Protein AF-A0A936IL86-F1 (afdb_monomer_lite)

Foldseek 3Di:
DDDDDDDDDDDDDDDDDDDDDDDDDPDDDPDPPPDPPDPDDPDPPPPDQVVVLVLVVQLQVCLQVVVQVSNLVSDDPVVCVVAPSVNSNVVSVQKHWAPKDWDGFPDDDDPDTDTDIDTDIATRDPQSVVDPADRPDDRPDPPDD

Radius of gyration: 27.29 Å; chains: 1; bounding box: 52×73×52 Å

Structure (mmCIF, N/CA/C/O backbone):
data_AF-A0A936IL86-F1
#
_entry.id   AF-A0A936IL86-F1
#
loop_
_atom_site.group_PDB
_atom_site.id
_atom_site.type_symbol
_atom_site.label_atom_id
_atom_site.label_alt_id
_atom_site.label_comp_id
_atom_site.label_asym_id
_atom_site.label_entity_id
_atom_site.label_seq_id
_atom_site.pdbx_PDB_ins_code
_atom_site.Cartn_x
_atom_site.Cartn_y
_atom_site.Cartn_z
_atom_site.occupancy
_atom_site.B_iso_or_equiv
_atom_site.auth_seq_id
_atom_site.auth_comp_id
_atom_site.auth_asym_id
_atom_site.auth_atom_id
_atom_site.pdbx_PDB_model_num
ATOM 1 N N . MET A 1 1 ? 31.297 -4.787 35.594 1.00 39.00 1 MET A N 1
ATOM 2 C CA . MET A 1 1 ? 31.788 -3.556 34.938 1.00 39.00 1 MET A CA 1
ATOM 3 C C . MET A 1 1 ? 30.572 -2.726 34.569 1.00 39.00 1 MET A C 1
ATOM 5 O O . MET A 1 1 ? 29.868 -3.076 33.634 1.00 39.00 1 MET A O 1
ATOM 9 N N . SER A 1 2 ? 30.278 -1.711 35.379 1.00 38.78 2 SER A N 1
ATOM 10 C CA . SER A 1 2 ? 29.050 -0.908 35.329 1.00 38.78 2 SER A CA 1
ATOM 11 C C . SER A 1 2 ? 29.398 0.511 34.884 1.00 38.78 2 SER A C 1
ATOM 13 O O . SER A 1 2 ? 30.369 1.076 35.385 1.00 38.78 2 SER A O 1
ATOM 15 N N . ARG A 1 3 ? 28.629 1.088 33.955 1.00 38.34 3 ARG A N 1
ATOM 16 C CA . ARG A 1 3 ? 2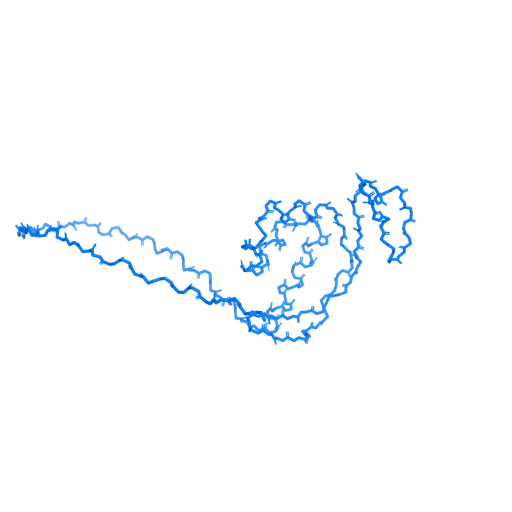8.738 2.503 33.562 1.00 38.34 3 ARG A CA 1
ATOM 17 C C . ARG A 1 3 ? 27.451 3.257 33.939 1.00 38.34 3 ARG A C 1
ATOM 19 O O . ARG A 1 3 ? 26.378 2.676 33.788 1.00 38.34 3 ARG A O 1
ATOM 26 N N . PRO A 1 4 ? 27.554 4.491 34.469 1.00 48.72 4 PRO A N 1
ATOM 27 C CA . PRO A 1 4 ? 26.467 5.173 35.174 1.00 48.72 4 PRO A CA 1
ATOM 28 C C . PRO A 1 4 ? 25.548 6.014 34.271 1.00 48.72 4 PRO A C 1
ATOM 30 O O . PRO A 1 4 ? 25.933 6.439 33.183 1.00 48.72 4 PRO A O 1
ATOM 33 N N . LEU A 1 5 ? 24.347 6.289 34.797 1.00 44.78 5 LEU A N 1
ATOM 34 C CA . LEU A 1 5 ? 23.416 7.332 34.358 1.00 44.78 5 LEU A CA 1
ATOM 35 C C . LEU A 1 5 ? 24.046 8.728 34.473 1.00 44.78 5 LEU A C 1
ATOM 37 O O . LEU A 1 5 ? 24.662 9.041 35.490 1.00 44.78 5 LEU A O 1
ATOM 41 N N . VAL A 1 6 ? 23.773 9.602 33.502 1.00 47.47 6 VAL A N 1
ATOM 42 C CA . VAL A 1 6 ? 23.923 11.054 33.667 1.00 47.47 6 VAL A CA 1
ATOM 43 C C . VAL A 1 6 ? 22.595 11.716 33.321 1.00 47.47 6 VAL A C 1
ATOM 45 O O . VAL A 1 6 ? 22.214 11.835 32.160 1.00 47.47 6 VAL A O 1
ATOM 48 N N . ALA A 1 7 ? 21.882 12.120 34.368 1.00 43.28 7 ALA A N 1
ATOM 49 C CA . ALA A 1 7 ? 20.842 13.132 34.305 1.00 43.28 7 ALA A CA 1
ATOM 50 C C . ALA A 1 7 ? 21.518 14.509 34.275 1.00 43.28 7 ALA A C 1
ATOM 52 O O . ALA A 1 7 ? 22.468 14.730 35.025 1.00 43.28 7 ALA A O 1
ATOM 53 N N . SER A 1 8 ? 21.016 15.448 33.475 1.00 39.88 8 SER A N 1
ATOM 54 C CA . SER A 1 8 ? 21.368 16.858 33.643 1.00 39.88 8 SER A CA 1
ATOM 55 C C . SER A 1 8 ? 20.115 17.721 33.591 1.00 39.88 8 SER A C 1
ATOM 57 O O . SER A 1 8 ? 19.278 17.602 32.697 1.00 39.88 8 SER A O 1
ATOM 59 N N . ARG A 1 9 ? 19.969 18.513 34.648 1.00 51.47 9 ARG A N 1
ATOM 60 C CA . ARG A 1 9 ? 18.824 19.334 35.028 1.00 51.47 9 ARG A CA 1
ATOM 61 C C . ARG A 1 9 ? 19.078 20.789 34.619 1.00 51.47 9 ARG A C 1
ATOM 63 O O . ARG A 1 9 ? 20.164 21.289 34.861 1.00 51.47 9 ARG A O 1
ATOM 70 N N . PHE A 1 10 ? 18.016 21.423 34.117 1.00 45.19 10 PHE A N 1
ATOM 71 C CA . PHE A 1 10 ? 17.615 22.832 34.268 1.00 45.19 10 PHE A CA 1
ATOM 72 C C . PHE A 1 10 ? 18.628 23.965 34.029 1.00 45.19 10 PHE A C 1
ATOM 74 O O . PHE A 1 10 ? 19.574 24.138 34.786 1.00 45.19 10 PHE A O 1
ATOM 81 N N . VAL A 1 11 ? 18.237 24.899 33.152 1.00 46.09 11 VAL A N 1
ATOM 82 C CA . VAL A 1 11 ? 18.365 26.338 33.434 1.00 46.09 11 VAL A CA 1
ATOM 83 C C . VAL A 1 11 ? 17.041 27.023 33.079 1.00 46.09 11 VAL A C 1
ATOM 85 O O . VAL A 1 11 ? 16.579 26.976 31.944 1.00 46.09 11 VAL A O 1
ATOM 88 N N . LEU A 1 12 ? 16.427 27.618 34.097 1.00 46.34 12 LEU A N 1
ATOM 89 C CA . LEU A 1 12 ? 15.251 28.488 34.085 1.00 46.34 12 LEU A CA 1
ATOM 90 C C . LEU A 1 12 ? 15.742 29.834 34.629 1.00 46.34 12 LEU A C 1
ATOM 92 O O . LEU A 1 12 ? 16.368 29.800 35.677 1.00 46.34 12 LEU A O 1
ATOM 96 N N . PHE A 1 13 ? 15.474 30.956 33.957 1.00 36.44 13 PHE A N 1
ATOM 97 C CA . PHE A 1 13 ? 15.412 32.348 34.469 1.00 36.44 13 PHE A CA 1
ATOM 98 C C . PHE A 1 13 ? 15.033 33.214 33.240 1.00 36.44 13 PHE A C 1
ATOM 100 O O . PHE A 1 13 ? 15.762 33.194 32.256 1.00 36.44 13 PHE A O 1
ATOM 107 N N . ALA A 1 14 ? 13.808 33.742 33.075 1.00 40.34 14 ALA A N 1
ATOM 108 C CA . ALA A 1 14 ? 13.185 34.905 33.743 1.00 40.34 14 ALA A CA 1
ATOM 109 C C . ALA A 1 14 ? 14.081 36.169 33.631 1.00 40.34 14 ALA A C 1
ATOM 111 O O . ALA A 1 14 ? 15.266 36.069 33.908 1.00 40.34 14 ALA A O 1
ATOM 112 N N . LEU A 1 15 ? 13.649 37.382 33.249 1.00 43.16 15 LEU A N 1
ATOM 113 C CA . LEU A 1 15 ? 12.421 38.121 33.576 1.00 43.16 15 LEU A CA 1
ATOM 114 C C . LEU A 1 15 ? 12.396 39.486 32.822 1.00 43.16 15 LEU A C 1
ATOM 116 O O . LEU A 1 15 ? 13.456 40.000 32.478 1.00 43.16 15 LEU A O 1
ATOM 120 N N . ALA A 1 16 ? 11.198 40.092 32.764 1.00 46.53 16 ALA A N 1
ATOM 121 C CA . ALA A 1 16 ? 10.884 41.542 32.787 1.00 46.53 16 ALA A CA 1
ATOM 122 C C . ALA A 1 16 ? 11.068 42.370 31.486 1.00 46.53 16 ALA A C 1
ATOM 124 O O . ALA A 1 16 ? 11.961 42.108 30.696 1.00 46.53 16 ALA A O 1
ATOM 125 N N . SER A 1 17 ? 10.238 43.368 31.145 1.00 50.59 17 SER A N 1
ATOM 126 C CA . SER A 1 17 ? 9.405 44.297 31.944 1.00 50.59 17 SER A CA 1
ATOM 127 C C . SER A 1 17 ? 8.157 44.752 31.146 1.00 50.59 17 SER A C 1
ATOM 129 O O . SER A 1 17 ? 8.225 44.850 29.926 1.00 50.59 17 SER A O 1
ATOM 131 N N . ALA A 1 18 ? 6.970 44.819 31.772 1.00 48.88 18 ALA A N 1
ATOM 132 C CA . ALA A 1 18 ? 6.247 46.015 32.279 1.00 48.88 18 ALA A CA 1
ATOM 133 C C . ALA A 1 18 ? 5.725 46.975 31.175 1.00 48.88 18 ALA A C 1
ATOM 135 O O . ALA A 1 18 ? 6.516 47.548 30.441 1.00 48.88 18 ALA A O 1
ATOM 136 N N . ALA A 1 19 ? 4.401 47.018 30.937 1.00 44.38 19 ALA A N 1
ATOM 137 C CA . ALA A 1 19 ? 3.421 47.985 31.497 1.00 44.38 19 ALA A CA 1
ATOM 138 C C . ALA A 1 19 ? 3.502 49.361 30.804 1.00 44.38 19 ALA A C 1
ATOM 140 O O . ALA A 1 19 ? 4.593 49.873 30.616 1.00 44.38 19 ALA A O 1
ATOM 141 N N . SER A 1 20 ? 2.466 50.099 30.414 1.00 47.44 20 SER A N 1
ATOM 142 C CA . SER A 1 20 ? 0.995 50.049 30.337 1.00 47.44 20 SER A CA 1
ATOM 143 C C . SER A 1 20 ? 0.630 51.244 29.428 1.00 47.44 20 SER A C 1
ATOM 145 O O . SER A 1 20 ? 1.453 52.137 29.328 1.00 47.44 20 SER A O 1
ATOM 147 N N . PHE A 1 21 ? -0.558 51.339 28.824 1.00 50.50 21 PHE A N 1
ATOM 148 C CA . PHE A 1 21 ? -1.379 52.570 28.821 1.00 50.50 21 PHE A CA 1
ATOM 149 C C . PHE A 1 21 ? -2.741 52.274 28.191 1.00 50.50 21 PHE A C 1
ATOM 151 O O . PHE A 1 21 ? -2.858 51.593 27.174 1.00 50.50 21 PHE A O 1
ATOM 158 N N . ALA A 1 22 ? -3.768 52.774 28.867 1.00 51.91 22 ALA A N 1
ATOM 159 C CA . ALA A 1 22 ? -5.154 52.735 28.463 1.00 51.91 22 ALA A CA 1
ATOM 160 C C . ALA A 1 22 ? -5.391 53.535 27.176 1.00 51.91 22 ALA A C 1
ATOM 162 O O . ALA A 1 22 ? -4.884 54.642 27.014 1.00 51.91 22 ALA A O 1
ATOM 163 N N . GLY A 1 23 ? -6.248 52.994 26.321 1.00 34.75 23 GLY A N 1
ATOM 164 C CA . GLY A 1 23 ? -6.894 53.711 25.234 1.00 34.75 23 GLY A CA 1
ATOM 165 C C . GLY A 1 23 ? -8.248 53.070 24.987 1.00 34.75 23 GLY A C 1
ATOM 166 O O . GLY A 1 23 ? -8.365 52.172 24.162 1.00 34.75 23 GLY A O 1
ATOM 167 N N . CYS A 1 24 ? -9.265 53.492 25.743 1.00 53.19 24 CYS A N 1
ATOM 168 C CA . CYS A 1 24 ? -10.648 53.280 25.337 1.00 53.19 24 CYS A CA 1
ATOM 169 C C . CYS A 1 24 ? -10.869 54.146 24.100 1.00 53.19 24 CYS A C 1
ATOM 171 O O . CYS A 1 24 ? -10.985 55.363 24.220 1.00 53.19 24 CYS A O 1
ATOM 173 N N . HIS A 1 25 ? -10.914 53.533 22.924 1.00 42.06 25 HIS A N 1
ATOM 174 C CA . HIS A 1 25 ? -11.643 54.124 21.819 1.00 42.06 25 HIS A CA 1
ATOM 175 C C . HIS A 1 25 ? -12.628 53.086 21.310 1.00 42.06 25 HIS A C 1
ATOM 177 O O . HIS A 1 25 ? -12.280 52.145 20.602 1.00 42.06 25 HIS A O 1
ATOM 183 N N . GLU A 1 26 ? -13.871 53.259 21.745 1.00 52.38 26 GLU A N 1
ATOM 184 C CA . GLU A 1 26 ? -15.025 52.700 21.070 1.00 52.38 26 GLU A CA 1
ATOM 185 C C . GLU A 1 26 ? -15.080 53.361 19.691 1.00 52.38 26 GLU A C 1
ATOM 187 O O . GLU A 1 26 ? -15.456 54.523 19.547 1.00 52.38 26 GLU A O 1
ATOM 192 N N . ALA A 1 27 ? -14.582 52.643 18.692 1.00 43.22 27 ALA A N 1
ATOM 193 C CA . ALA A 1 27 ? -14.865 52.903 17.297 1.00 43.22 27 ALA A CA 1
ATOM 194 C C . ALA A 1 27 ? -15.706 51.721 16.823 1.00 43.22 27 ALA A C 1
ATOM 196 O O . ALA A 1 27 ? -15.226 50.591 16.732 1.00 43.22 27 ALA A O 1
ATOM 197 N N . ALA A 1 28 ? -16.990 51.986 16.603 1.00 49.81 28 ALA A N 1
ATOM 198 C CA . ALA A 1 28 ? -17.876 51.080 15.901 1.00 49.81 28 ALA A CA 1
ATOM 199 C C . ALA A 1 28 ? -17.289 50.822 14.505 1.00 49.81 28 ALA A C 1
ATOM 201 O O . ALA A 1 28 ? -17.257 51.732 13.677 1.00 49.81 28 ALA A O 1
ATOM 202 N N . ASP A 1 29 ? -16.808 49.603 14.265 1.00 47.22 29 ASP A N 1
ATOM 203 C CA . ASP A 1 29 ? -16.348 49.168 12.948 1.00 47.22 29 ASP A CA 1
ATOM 204 C C . ASP A 1 29 ? -17.509 48.468 12.213 1.00 47.22 29 ASP A C 1
ATOM 206 O O . ASP A 1 29 ? -18.019 47.444 12.692 1.00 47.22 29 ASP A O 1
ATOM 210 N N . PRO A 1 30 ? -18.009 49.031 11.099 1.00 54.03 30 PRO A N 1
ATOM 211 C CA . PRO A 1 30 ? -19.032 48.403 10.283 1.00 54.03 30 PRO A CA 1
ATOM 212 C C . PRO A 1 30 ? -18.435 47.266 9.440 1.00 54.03 30 PRO A C 1
ATOM 214 O O . PRO A 1 30 ? -17.328 47.350 8.929 1.00 54.03 30 PRO A O 1
ATOM 217 N N . ALA A 1 31 ? -19.245 46.231 9.212 1.00 50.50 31 ALA A N 1
ATOM 218 C CA . ALA A 1 31 ? -18.979 45.100 8.317 1.00 50.50 31 ALA A CA 1
ATOM 219 C C . ALA A 1 31 ? -17.979 44.046 8.832 1.00 50.50 31 ALA A C 1
ATOM 221 O O . ALA A 1 31 ? -16.876 43.855 8.322 1.00 50.50 31 ALA A O 1
ATOM 222 N N . ARG A 1 32 ? -18.471 43.212 9.756 1.00 52.19 32 ARG A N 1
ATOM 223 C CA . ARG A 1 32 ? -17.958 41.854 9.977 1.00 52.19 32 ARG A CA 1
ATOM 224 C C . ARG A 1 32 ? -18.140 41.034 8.694 1.00 52.19 32 ARG A C 1
ATOM 226 O O . ARG A 1 32 ? -19.179 40.411 8.490 1.00 52.19 32 ARG A O 1
ATOM 233 N N . VAL A 1 33 ? -17.132 41.042 7.828 1.00 56.69 33 VAL A N 1
ATOM 234 C CA . VAL A 1 33 ? -16.996 40.059 6.749 1.00 56.69 33 VAL A CA 1
ATOM 235 C C . VAL A 1 33 ? -16.947 38.677 7.413 1.00 56.69 33 VAL A C 1
ATOM 237 O O . VAL A 1 33 ? -16.121 38.477 8.308 1.00 56.69 33 VAL A O 1
ATOM 240 N N . PRO A 1 34 ? -17.832 37.727 7.063 1.00 57.91 34 PRO A N 1
ATOM 241 C CA . PRO A 1 34 ? -17.766 36.390 7.626 1.00 57.91 34 PRO A CA 1
ATOM 242 C C . PRO A 1 34 ? -16.464 35.739 7.160 1.00 57.91 34 PRO A C 1
ATOM 244 O O . PRO A 1 34 ? -16.297 35.417 5.986 1.00 57.91 34 PRO A O 1
ATOM 247 N N . THR A 1 35 ? -15.523 35.565 8.086 1.00 59.09 35 THR A N 1
ATOM 248 C CA . THR A 1 35 ? -14.345 34.728 7.877 1.00 59.09 35 THR A CA 1
ATOM 249 C C . THR A 1 35 ? -14.838 33.339 7.461 1.00 59.09 35 THR A C 1
ATOM 251 O O . THR A 1 35 ? -15.620 32.746 8.212 1.00 59.09 35 THR A O 1
ATOM 254 N N . PRO A 1 36 ? -14.446 32.801 6.291 1.00 55.09 36 PRO A N 1
ATOM 255 C CA . PRO A 1 36 ? -14.800 31.436 5.945 1.00 55.09 36 PRO A CA 1
ATOM 256 C C . PRO A 1 36 ? -14.199 30.521 7.010 1.00 55.09 36 PRO A C 1
ATOM 258 O O . PRO A 1 36 ? -12.998 30.571 7.286 1.00 55.09 36 PRO A O 1
ATOM 261 N N . ALA A 1 37 ? -15.063 29.737 7.652 1.00 56.44 37 ALA A N 1
ATOM 262 C CA . ALA A 1 37 ? -14.654 28.722 8.602 1.00 56.44 37 ALA A CA 1
ATOM 263 C C . ALA A 1 37 ? -13.622 27.823 7.914 1.00 56.44 37 ALA A C 1
ATOM 265 O O . ALA A 1 37 ? -13.916 27.195 6.896 1.00 56.44 37 ALA A O 1
ATOM 266 N N . VAL A 1 38 ? -12.402 27.814 8.453 1.00 58.22 38 VAL A N 1
ATOM 267 C CA . VAL A 1 38 ? -11.350 26.881 8.057 1.00 58.22 38 VAL A CA 1
ATOM 268 C C . VAL A 1 38 ? -11.958 25.486 8.115 1.00 58.22 38 VAL A C 1
ATOM 270 O O . VAL A 1 38 ? -12.451 25.068 9.165 1.00 58.22 38 VAL A O 1
ATOM 273 N N . ALA A 1 39 ? -11.993 24.825 6.956 1.00 52.44 39 ALA A N 1
ATOM 274 C CA . ALA A 1 39 ? -12.516 23.481 6.794 1.00 52.44 39 ALA A CA 1
ATOM 275 C C . ALA A 1 39 ? -11.954 22.593 7.908 1.00 52.44 39 ALA A C 1
ATOM 277 O O . ALA A 1 39 ? -10.741 22.556 8.129 1.00 52.44 39 ALA A O 1
ATOM 278 N N . GLY A 1 40 ? -12.864 21.952 8.645 1.00 42.91 40 GLY A N 1
ATOM 279 C CA . GLY A 1 40 ? -12.527 21.107 9.779 1.00 42.91 40 GLY A CA 1
ATOM 280 C C . GLY A 1 40 ? -11.428 20.119 9.411 1.00 42.91 40 GLY A C 1
ATOM 281 O O . GLY A 1 40 ? -11.425 19.561 8.311 1.00 42.91 40 GLY A O 1
ATOM 282 N N . ALA A 1 41 ? -10.493 19.926 10.343 1.00 50.12 41 ALA A N 1
ATOM 283 C CA . ALA A 1 41 ? -9.504 18.863 10.266 1.00 50.12 41 ALA A CA 1
ATOM 284 C C . ALA A 1 41 ? -10.196 17.561 9.818 1.00 50.12 41 ALA A C 1
ATOM 286 O O . ALA A 1 41 ? -11.300 17.282 10.303 1.00 50.12 41 ALA A O 1
ATOM 287 N N . PRO A 1 42 ? -9.604 16.797 8.880 1.00 51.41 42 PRO A N 1
ATOM 288 C CA . PRO A 1 42 ? -10.247 15.616 8.323 1.00 51.41 42 PRO A CA 1
ATOM 289 C C . PRO A 1 42 ? -10.697 14.718 9.470 1.00 51.41 42 PRO A C 1
ATOM 291 O O . PRO A 1 42 ? -9.889 14.352 10.326 1.00 51.41 42 PRO A O 1
ATOM 294 N N . ALA A 1 43 ? -12.002 14.433 9.515 1.00 53.31 43 ALA A N 1
ATOM 295 C CA . ALA A 1 43 ? -12.596 13.588 10.536 1.00 53.31 43 ALA A CA 1
ATOM 296 C C . ALA A 1 43 ? -11.770 12.305 10.625 1.00 53.31 43 ALA A C 1
ATOM 298 O O . ALA A 1 43 ? -11.608 11.596 9.628 1.00 53.31 43 ALA A O 1
ATOM 299 N N . GLN A 1 44 ? -11.190 12.051 11.796 1.00 54.84 44 GLN A N 1
ATOM 300 C CA . GLN A 1 44 ? -10.351 10.886 12.008 1.00 54.84 44 GLN A CA 1
ATOM 301 C C . GLN A 1 44 ? -11.217 9.653 11.760 1.00 54.84 44 GLN A C 1
ATOM 303 O O . GLN A 1 44 ? -12.128 9.357 12.533 1.00 54.84 44 GLN A O 1
ATOM 308 N N . ALA A 1 45 ? -11.001 9.007 10.611 1.00 60.72 45 ALA A N 1
ATOM 309 C CA . ALA A 1 45 ? -11.820 7.890 10.171 1.00 60.72 45 ALA A CA 1
ATOM 310 C C . ALA A 1 45 ? -11.886 6.846 11.290 1.00 60.72 45 ALA A C 1
ATOM 312 O O . ALA A 1 45 ? -10.851 6.487 11.857 1.00 60.72 45 ALA A O 1
ATOM 313 N N . ALA A 1 46 ? -13.099 6.388 11.611 1.00 61.12 46 ALA A N 1
ATOM 314 C CA . ALA A 1 46 ? -13.325 5.442 12.692 1.00 61.12 46 ALA A CA 1
ATOM 315 C C . ALA A 1 46 ? -12.393 4.234 12.536 1.00 61.12 46 ALA A C 1
ATOM 317 O O . ALA A 1 46 ? -12.408 3.540 11.513 1.00 61.12 46 ALA A O 1
ATOM 318 N N . ARG A 1 47 ? -11.564 4.002 13.555 1.00 74.50 47 ARG A N 1
ATOM 319 C CA . ARG A 1 47 ? -10.575 2.928 13.578 1.00 74.50 47 ARG A CA 1
ATOM 320 C C . ARG A 1 47 ? -11.276 1.599 13.829 1.00 74.50 47 ARG A C 1
ATOM 322 O O . ARG A 1 47 ? -11.375 1.122 14.949 1.00 74.50 47 ARG A O 1
ATOM 329 N N . THR A 1 48 ? -11.829 1.048 12.760 1.00 89.88 48 THR A N 1
ATOM 330 C CA . THR A 1 48 ? -12.519 -0.239 12.763 1.00 89.88 48 THR A CA 1
ATOM 331 C C . THR A 1 48 ? -11.779 -1.214 11.859 1.00 89.88 48 THR A C 1
ATOM 333 O O . THR A 1 48 ? -11.180 -0.813 10.858 1.00 89.88 48 THR A O 1
ATOM 336 N N . HIS A 1 49 ? -11.870 -2.509 12.168 1.00 92.12 49 HIS A N 1
ATOM 337 C CA . HIS A 1 49 ? -11.370 -3.573 11.293 1.00 92.12 49 HIS A CA 1
ATOM 338 C C . HIS A 1 49 ? -11.908 -3.438 9.861 1.00 92.12 49 HIS A C 1
ATOM 340 O O . HIS A 1 49 ? -11.156 -3.569 8.900 1.00 92.12 49 HIS A O 1
ATOM 346 N N . ALA A 1 50 ? -13.201 -3.129 9.716 1.00 92.88 50 ALA A N 1
ATOM 347 C CA . ALA A 1 50 ? -13.835 -2.939 8.416 1.00 92.88 50 ALA A CA 1
ATOM 348 C C . ALA A 1 50 ? -13.202 -1.773 7.641 1.00 92.88 50 ALA A C 1
ATOM 350 O O . ALA A 1 50 ? -12.803 -1.947 6.493 1.00 92.88 50 ALA A O 1
ATOM 351 N N . ALA A 1 51 ? -13.020 -0.613 8.281 1.00 91.19 51 ALA A N 1
ATOM 352 C CA . ALA A 1 51 ? -12.368 0.533 7.651 1.00 91.19 51 ALA A CA 1
ATOM 353 C C . ALA A 1 51 ? -10.906 0.242 7.270 1.00 91.19 51 ALA A C 1
ATOM 355 O O . ALA A 1 51 ? -10.449 0.685 6.216 1.00 91.19 51 ALA A O 1
ATOM 356 N N . ALA A 1 52 ? -10.178 -0.523 8.090 1.00 91.56 52 ALA A N 1
ATOM 357 C CA . ALA A 1 52 ? -8.812 -0.942 7.781 1.00 91.56 52 ALA A CA 1
ATOM 358 C C . ALA A 1 52 ? -8.758 -1.877 6.564 1.00 91.56 52 ALA A C 1
ATOM 360 O O . ALA A 1 52 ? -7.926 -1.682 5.676 1.00 91.56 52 ALA A O 1
ATOM 361 N N . LEU A 1 53 ? -9.673 -2.850 6.488 1.00 94.38 53 LEU A N 1
ATOM 362 C CA . LEU A 1 53 ? -9.797 -3.746 5.340 1.00 94.38 53 LEU A CA 1
ATOM 363 C C . LEU A 1 53 ? -10.123 -2.971 4.060 1.00 94.38 53 LEU A C 1
ATOM 365 O O . LEU A 1 53 ? -9.456 -3.183 3.049 1.00 94.38 53 LEU A O 1
ATOM 369 N N . GLU A 1 54 ? -11.087 -2.047 4.096 1.00 95.06 54 GLU A N 1
ATOM 370 C CA . GLU A 1 54 ? -11.425 -1.238 2.918 1.00 95.06 54 GLU A CA 1
ATOM 371 C C . GLU A 1 54 ? -10.264 -0.348 2.475 1.00 95.06 54 GLU A C 1
ATOM 373 O O . GLU A 1 54 ? -9.916 -0.331 1.293 1.00 95.06 54 GLU A O 1
ATOM 378 N N . ARG A 1 55 ? -9.601 0.336 3.415 1.00 94.44 55 ARG A N 1
ATOM 379 C CA . ARG A 1 55 ? -8.427 1.161 3.102 1.00 94.44 55 ARG A CA 1
ATOM 380 C C . ARG A 1 55 ? -7.319 0.329 2.462 1.00 94.44 55 ARG A C 1
ATOM 382 O O . ARG A 1 55 ? -6.713 0.762 1.488 1.00 94.44 55 ARG A O 1
ATOM 389 N N . ALA A 1 56 ? -7.070 -0.878 2.966 1.00 95.12 56 ALA A N 1
ATOM 390 C CA . ALA A 1 56 ? -6.073 -1.768 2.384 1.00 95.12 56 ALA A CA 1
ATOM 391 C C . ALA A 1 56 ? -6.471 -2.271 0.990 1.00 95.12 56 ALA A C 1
ATOM 393 O O . ALA A 1 56 ? -5.607 -2.410 0.127 1.00 95.12 56 ALA A O 1
ATOM 394 N N . ARG A 1 57 ? -7.761 -2.520 0.733 1.00 96.81 57 ARG A N 1
ATOM 395 C CA . ARG A 1 57 ? -8.231 -2.882 -0.615 1.00 96.81 57 ARG A CA 1
ATOM 396 C C . ARG A 1 57 ? -8.014 -1.737 -1.594 1.00 96.81 57 ARG A C 1
ATOM 398 O O . ARG A 1 57 ? -7.508 -1.971 -2.685 1.00 96.81 57 ARG A O 1
ATOM 405 N N . GLN A 1 58 ? -8.327 -0.509 -1.185 1.00 97.00 58 GLN A N 1
ATOM 406 C CA . GLN A 1 58 ? -8.058 0.691 -1.981 1.00 97.00 58 GLN A CA 1
ATOM 407 C C . GLN A 1 58 ? -6.558 0.861 -2.239 1.00 97.00 58 GLN A C 1
ATOM 409 O O . GLN A 1 58 ? -6.156 1.084 -3.378 1.00 97.00 58 GLN A O 1
ATOM 414 N N . TYR A 1 59 ? -5.734 0.672 -1.204 1.00 96.19 59 TYR A N 1
ATOM 415 C CA . TYR A 1 59 ? -4.278 0.749 -1.304 1.00 96.19 59 TYR A CA 1
ATOM 416 C C . TYR A 1 59 ? -3.755 -0.197 -2.383 1.00 96.19 59 TYR A C 1
ATOM 418 O O . TYR A 1 59 ? -3.034 0.220 -3.287 1.00 96.19 59 TYR A O 1
ATOM 426 N N . TRP A 1 60 ? -4.147 -1.471 -2.320 1.00 96.38 60 TRP A N 1
ATOM 427 C CA . TRP A 1 60 ? -3.647 -2.470 -3.256 1.00 96.38 60 TRP A CA 1
ATOM 428 C C . TRP A 1 60 ? -4.238 -2.332 -4.660 1.00 96.38 60 TRP A C 1
ATOM 430 O O . TRP A 1 60 ? -3.506 -2.524 -5.625 1.00 96.38 60 TRP A O 1
ATOM 440 N N . ALA A 1 61 ? -5.494 -1.898 -4.796 1.00 96.31 61 ALA A N 1
ATOM 441 C CA . ALA A 1 61 ? -6.088 -1.598 -6.099 1.00 96.31 61 ALA A CA 1
ATOM 442 C C . ALA A 1 61 ? -5.376 -0.439 -6.826 1.00 96.31 61 ALA A C 1
ATOM 444 O O . ALA A 1 61 ? -5.286 -0.444 -8.055 1.00 96.31 61 ALA A O 1
ATOM 445 N N . SER A 1 62 ? -4.868 0.554 -6.088 1.00 95.94 62 SER A N 1
ATOM 446 C CA . SER A 1 62 ? -4.044 1.638 -6.643 1.00 95.94 62 SER A CA 1
ATOM 447 C C . SER A 1 62 ? -2.614 1.177 -6.936 1.00 95.94 62 SER A C 1
ATOM 449 O O . SER A 1 62 ? -2.065 1.498 -7.991 1.00 95.94 62 SER A O 1
ATOM 451 N N . ALA A 1 63 ? -2.035 0.361 -6.051 1.00 94.88 63 ALA A N 1
ATOM 452 C CA . ALA A 1 63 ? -0.691 -0.187 -6.214 1.00 94.88 63 ALA A CA 1
ATOM 453 C C . ALA A 1 63 ? -0.554 -1.063 -7.473 1.00 94.88 63 ALA A C 1
ATOM 455 O O . ALA A 1 63 ? 0.434 -0.943 -8.194 1.00 94.88 63 ALA A O 1
ATOM 456 N N . GLU A 1 64 ? -1.549 -1.901 -7.782 1.00 94.94 64 GLU A N 1
ATOM 457 C CA . GLU A 1 64 ? -1.566 -2.724 -9.005 1.00 94.94 64 GLU A CA 1
ATOM 458 C C . GLU A 1 64 ? -1.609 -1.891 -10.291 1.00 94.94 64 GLU A C 1
ATOM 460 O O . GLU A 1 64 ? -1.084 -2.303 -11.324 1.00 94.94 64 GLU A O 1
ATOM 465 N N . LYS A 1 65 ? -2.193 -0.689 -10.230 1.00 94.88 65 LYS A N 1
ATOM 466 C CA . LYS A 1 65 ? -2.212 0.272 -11.345 1.00 94.88 65 LYS A CA 1
ATOM 467 C C . LYS A 1 65 ? -0.926 1.097 -11.432 1.00 94.88 65 LYS A C 1
ATOM 469 O O . LYS A 1 65 ? -0.766 1.877 -12.367 1.00 94.88 65 LYS A O 1
ATOM 474 N N . GLY A 1 66 ? -0.027 0.961 -10.457 1.00 92.31 66 GLY A N 1
ATOM 475 C CA . GLY A 1 66 ? 1.171 1.785 -10.334 1.00 92.31 66 GLY A CA 1
ATOM 476 C C . GLY A 1 66 ? 0.894 3.231 -9.909 1.00 92.31 66 GLY A C 1
ATOM 477 O O . GLY A 1 66 ? 1.779 4.076 -10.057 1.00 92.31 66 GLY A O 1
ATOM 478 N N .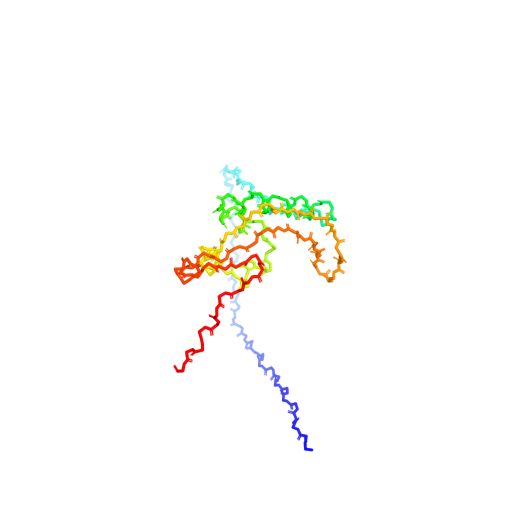 ASP A 1 67 ? -0.296 3.534 -9.377 1.00 95.00 67 ASP A N 1
ATOM 479 C CA . ASP A 1 67 ? -0.625 4.862 -8.851 1.00 95.00 67 ASP A CA 1
ATOM 480 C C . ASP A 1 67 ? -0.062 5.024 -7.433 1.00 95.00 67 ASP A C 1
ATOM 482 O O . ASP A 1 67 ? -0.743 4.888 -6.410 1.00 95.00 67 ASP A O 1
ATOM 486 N N . TRP A 1 68 ? 1.246 5.262 -7.374 1.00 93.94 68 TRP A N 1
ATOM 487 C CA . TRP A 1 68 ? 1.985 5.327 -6.117 1.00 93.94 68 TRP A CA 1
ATOM 488 C C . TRP A 1 68 ? 1.700 6.585 -5.296 1.00 93.94 68 TRP A C 1
ATOM 490 O O . TRP A 1 68 ? 1.978 6.577 -4.101 1.00 93.94 68 TRP A O 1
ATOM 500 N N . ILE A 1 69 ? 1.138 7.635 -5.901 1.00 94.62 69 ILE A N 1
ATOM 501 C CA . ILE A 1 69 ? 0.712 8.831 -5.166 1.00 94.62 69 ILE A CA 1
ATOM 502 C C . ILE A 1 69 ? -0.587 8.527 -4.423 1.00 94.62 69 ILE A C 1
ATOM 504 O O . ILE A 1 69 ? -0.609 8.638 -3.201 1.00 94.62 69 ILE A O 1
ATOM 508 N N . ALA A 1 70 ? -1.609 8.002 -5.112 1.00 94.38 70 ALA A N 1
ATOM 509 C CA . ALA A 1 70 ? -2.849 7.587 -4.452 1.00 94.38 70 ALA A CA 1
ATOM 510 C C . ALA A 1 70 ? -2.600 6.512 -3.381 1.00 94.38 70 ALA A C 1
ATOM 512 O O . ALA A 1 70 ? -3.248 6.478 -2.337 1.00 94.38 70 ALA A O 1
ATOM 513 N N . THR A 1 71 ? -1.624 5.635 -3.619 1.00 95.88 71 THR A N 1
ATOM 514 C CA . THR A 1 71 ? -1.203 4.624 -2.643 1.00 95.88 71 THR A CA 1
ATOM 515 C C . THR A 1 71 ? -0.541 5.255 -1.407 1.00 95.88 71 THR A C 1
ATOM 517 O O . THR A 1 71 ? -0.758 4.789 -0.288 1.00 95.88 71 THR A O 1
ATOM 520 N N . TYR A 1 72 ? 0.252 6.316 -1.586 1.00 95.38 72 TYR A N 1
ATOM 521 C CA . TYR A 1 72 ? 0.903 7.037 -0.490 1.00 95.38 72 TYR A CA 1
ATOM 522 C C . TYR A 1 72 ? -0.109 7.742 0.417 1.00 95.38 72 TYR A C 1
ATOM 524 O O . TYR A 1 72 ? 0.008 7.656 1.640 1.00 95.38 72 TYR A O 1
ATOM 532 N N . ASP A 1 73 ? -1.138 8.358 -0.164 1.00 95.31 73 ASP A N 1
ATOM 533 C CA . ASP A 1 73 ? -2.194 9.067 0.575 1.00 95.31 73 ASP A CA 1
ATOM 534 C C . ASP A 1 73 ? -3.001 8.142 1.502 1.00 95.31 73 ASP A C 1
ATOM 536 O O . ASP A 1 73 ? -3.571 8.583 2.499 1.00 95.31 73 ASP A O 1
ATOM 540 N N . LEU A 1 74 ? -3.013 6.839 1.206 1.00 94.12 74 LEU A N 1
ATOM 541 C CA . LEU A 1 74 ? -3.688 5.810 2.000 1.00 94.12 74 LEU A CA 1
ATOM 542 C C . LEU A 1 74 ? -2.819 5.235 3.132 1.00 94.12 74 LEU A C 1
ATOM 544 O O . LEU A 1 74 ? -3.308 4.420 3.922 1.00 94.12 74 LEU A O 1
ATOM 548 N N . LEU A 1 75 ? -1.543 5.622 3.230 1.00 90.88 75 LEU A N 1
ATOM 549 C CA . LEU A 1 75 ? -0.676 5.204 4.331 1.00 90.88 75 LEU A CA 1
ATOM 550 C C . LEU A 1 75 ? -1.120 5.809 5.666 1.00 90.88 75 LEU A C 1
ATOM 552 O O . LEU A 1 75 ? -1.730 6.873 5.737 1.00 90.88 75 LEU A O 1
ATOM 556 N N . ALA A 1 76 ? -0.769 5.123 6.753 1.00 85.56 76 ALA A N 1
ATOM 557 C CA . ALA A 1 76 ? -0.886 5.702 8.082 1.00 85.56 76 ALA A CA 1
ATOM 558 C C . ALA A 1 76 ? 0.008 6.960 8.191 1.00 85.56 76 ALA A C 1
ATOM 560 O O . ALA A 1 76 ? 1.128 6.942 7.665 1.00 85.56 76 ALA A O 1
ATOM 561 N N . PRO A 1 77 ? -0.432 8.026 8.885 1.00 86.94 77 PRO A N 1
ATOM 562 C CA . PRO A 1 77 ? 0.360 9.247 9.062 1.00 86.94 77 PRO A CA 1
ATOM 563 C C . PRO A 1 77 ? 1.755 8.999 9.655 1.00 86.94 77 PRO A C 1
ATOM 565 O O . PRO A 1 77 ? 2.712 9.702 9.344 1.00 86.94 77 PRO A O 1
ATOM 568 N N . GLU A 1 78 ? 1.895 7.985 10.505 1.00 86.38 78 GLU A N 1
ATOM 569 C CA . GLU A 1 78 ? 3.165 7.534 11.082 1.00 86.38 78 GLU A CA 1
ATOM 570 C C . GLU A 1 78 ? 4.129 7.085 9.977 1.00 86.38 78 GLU A C 1
ATOM 572 O O . GLU A 1 78 ? 5.256 7.571 9.903 1.00 86.38 78 GLU A O 1
ATOM 577 N N . LEU A 1 79 ? 3.653 6.250 9.049 1.00 87.31 79 LEU A N 1
ATOM 578 C CA . LEU A 1 79 ? 4.450 5.768 7.920 1.00 87.31 79 LEU A CA 1
ATOM 579 C C . LEU A 1 79 ? 4.799 6.889 6.939 1.00 87.31 79 LEU A C 1
ATOM 581 O O . LEU A 1 79 ? 5.894 6.888 6.385 1.00 87.31 79 LEU A O 1
ATOM 585 N N . GLN A 1 80 ? 3.907 7.862 6.735 1.00 92.31 80 GLN A N 1
ATOM 586 C CA . GLN A 1 80 ? 4.206 9.032 5.901 1.00 92.31 80 GLN A CA 1
ATOM 587 C C . GLN A 1 80 ? 5.309 9.908 6.517 1.00 92.31 80 GLN A C 1
ATOM 589 O O . GLN A 1 80 ? 6.151 10.435 5.790 1.00 92.31 80 GLN A O 1
ATOM 594 N N . ARG A 1 81 ? 5.343 10.032 7.852 1.00 92.00 81 ARG A N 1
ATOM 595 C CA . ARG A 1 81 ? 6.409 10.744 8.578 1.00 92.00 81 ARG A CA 1
ATOM 596 C C . ARG A 1 81 ? 7.749 10.016 8.494 1.00 92.00 81 ARG A C 1
ATOM 598 O O . ARG A 1 81 ? 8.774 10.659 8.290 1.00 92.00 81 ARG A O 1
ATOM 605 N N . GLU A 1 82 ? 7.741 8.693 8.633 1.00 92.38 82 GLU A N 1
ATOM 606 C CA . GLU A 1 82 ? 8.947 7.861 8.533 1.00 92.38 82 GLU A CA 1
ATOM 607 C C . GLU A 1 82 ? 9.478 7.755 7.097 1.00 92.38 82 GLU A C 1
ATOM 609 O O . GLU A 1 82 ? 10.686 7.658 6.877 1.00 92.38 82 GLU A O 1
ATOM 614 N N . GLN A 1 83 ? 8.582 7.785 6.107 1.00 93.62 83 GLN A N 1
ATOM 615 C CA . GLN A 1 83 ? 8.906 7.680 4.689 1.00 93.62 83 GLN A CA 1
ATOM 616 C C . GLN A 1 83 ? 8.309 8.865 3.925 1.00 93.62 83 GLN A C 1
ATOM 618 O O . GLN A 1 83 ? 7.205 8.765 3.382 1.00 93.62 83 GLN A O 1
ATOM 623 N N . PRO A 1 84 ? 9.035 9.990 3.821 1.00 94.44 84 PRO A N 1
ATOM 624 C CA . PRO A 1 84 ? 8.608 11.106 2.989 1.00 94.44 84 PRO A CA 1
ATOM 625 C C . PRO A 1 84 ? 8.366 10.662 1.542 1.00 94.44 84 PRO A C 1
ATOM 627 O O . PRO A 1 84 ? 9.095 9.812 1.018 1.00 94.44 84 PRO A O 1
ATOM 630 N N . ALA A 1 85 ? 7.380 11.267 0.874 1.00 93.56 85 ALA A N 1
ATOM 631 C CA . ALA A 1 85 ? 6.935 10.861 -0.462 1.00 93.56 85 ALA A CA 1
ATOM 632 C C . ALA A 1 85 ? 8.074 10.607 -1.479 1.00 93.56 85 ALA A C 1
ATOM 634 O O . ALA A 1 85 ? 8.038 9.570 -2.143 1.00 93.56 85 ALA A O 1
ATOM 635 N N . PRO A 1 86 ? 9.134 11.440 -1.587 1.00 94.38 86 PRO A N 1
ATOM 636 C CA . PRO A 1 86 ? 10.234 11.162 -2.51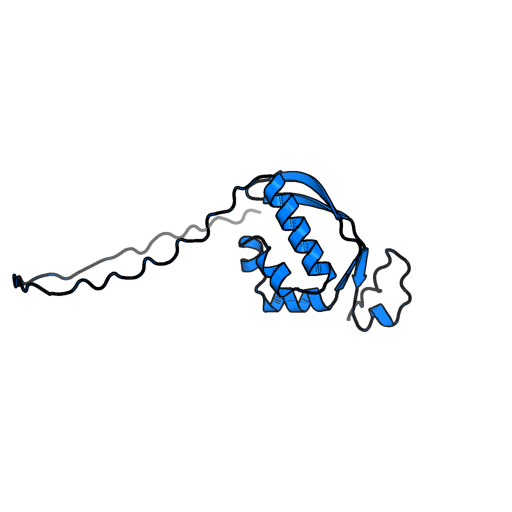5 1.00 94.38 86 PRO A CA 1
ATOM 637 C C . PRO A 1 86 ? 10.938 9.822 -2.249 1.00 94.38 86 PRO A C 1
ATOM 639 O O . PRO A 1 86 ? 11.250 9.089 -3.190 1.00 94.38 86 PRO A O 1
ATOM 642 N N . VAL A 1 87 ? 11.146 9.481 -0.974 1.00 93.81 87 VAL A N 1
ATOM 643 C CA . VAL A 1 87 ? 11.786 8.228 -0.545 1.00 93.81 87 VAL A CA 1
ATOM 644 C C . VAL A 1 87 ? 10.875 7.044 -0.850 1.00 93.81 87 VAL A C 1
ATOM 646 O O . VAL A 1 87 ? 11.317 6.061 -1.447 1.00 93.81 87 VAL A O 1
ATOM 649 N N . TYR A 1 88 ? 9.591 7.164 -0.509 1.00 93.94 88 TYR A N 1
ATOM 650 C CA . TYR A 1 88 ? 8.588 6.140 -0.791 1.00 93.94 88 TYR A CA 1
ATOM 651 C C . TYR A 1 88 ? 8.519 5.823 -2.296 1.00 93.94 88 TYR A C 1
ATOM 653 O O . TYR A 1 88 ? 8.674 4.671 -2.714 1.00 93.94 88 TYR A O 1
ATOM 661 N N . LEU A 1 89 ? 8.379 6.851 -3.137 1.00 92.94 89 LEU A N 1
ATOM 662 C CA . LEU A 1 89 ? 8.243 6.697 -4.587 1.00 92.94 89 LEU A CA 1
ATOM 663 C C . LEU A 1 89 ? 9.492 6.095 -5.240 1.00 92.94 89 LEU A C 1
ATOM 665 O O . LEU A 1 89 ? 9.376 5.279 -6.158 1.00 92.94 89 LEU A O 1
ATOM 669 N N . GLN A 1 90 ? 10.691 6.461 -4.776 1.00 90.94 90 GLN A N 1
ATOM 670 C CA . GLN A 1 90 ? 11.942 5.907 -5.300 1.00 90.94 90 GLN A CA 1
ATOM 671 C C . GLN A 1 90 ? 12.020 4.386 -5.104 1.00 90.94 90 GLN A C 1
ATOM 673 O O . GLN A 1 90 ? 12.522 3.671 -5.976 1.00 90.94 90 GLN A O 1
ATOM 678 N N . GLN A 1 91 ? 11.508 3.883 -3.979 1.00 88.19 91 GLN A N 1
ATOM 679 C CA . GLN A 1 91 ? 11.484 2.454 -3.684 1.00 88.19 91 GLN A CA 1
ATOM 680 C C . GLN A 1 91 ? 10.413 1.722 -4.498 1.00 88.19 91 GLN A C 1
ATOM 682 O O . GLN A 1 91 ? 10.675 0.638 -5.022 1.00 88.19 91 GLN A O 1
ATOM 687 N N . LYS A 1 92 ? 9.216 2.302 -4.654 1.00 90.19 92 LYS A N 1
ATOM 688 C CA . LYS A 1 92 ? 8.101 1.631 -5.344 1.00 90.19 92 LYS A CA 1
ATOM 689 C C . LYS A 1 92 ? 8.319 1.437 -6.840 1.00 90.19 92 LYS A C 1
ATOM 691 O O . LYS A 1 92 ? 7.954 0.390 -7.360 1.00 90.19 92 LYS A O 1
ATOM 696 N N . LYS A 1 93 ? 9.036 2.346 -7.509 1.00 84.75 93 LYS A N 1
ATOM 697 C CA . LYS A 1 93 ? 9.395 2.211 -8.939 1.00 84.75 93 LYS A CA 1
ATOM 698 C C . LYS A 1 93 ? 10.164 0.926 -9.283 1.00 84.75 93 LYS A C 1
ATOM 700 O O . LYS A 1 93 ? 10.183 0.524 -10.441 1.00 84.75 93 LYS A O 1
AT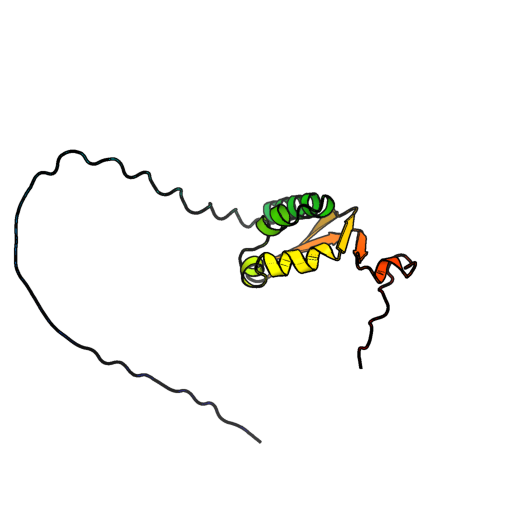OM 705 N N . LYS A 1 94 ? 10.794 0.289 -8.292 1.00 87.88 94 LYS A N 1
ATOM 706 C CA . LYS A 1 94 ? 11.593 -0.934 -8.456 1.00 87.88 94 LYS A CA 1
ATOM 707 C C . LYS A 1 94 ? 10.785 -2.222 -8.293 1.00 87.88 94 LYS A C 1
ATOM 709 O O . LYS A 1 94 ? 11.389 -3.287 -8.255 1.00 87.88 94 LYS A O 1
ATOM 714 N N . HIS A 1 95 ? 9.461 -2.152 -8.166 1.00 90.12 95 HIS A N 1
ATOM 715 C CA . HIS A 1 95 ? 8.625 -3.313 -7.868 1.00 90.12 95 HIS A CA 1
ATOM 716 C C . HIS A 1 95 ? 7.327 -3.282 -8.677 1.00 90.12 95 HIS A C 1
ATOM 718 O O . HIS A 1 95 ? 6.743 -2.222 -8.891 1.00 90.12 95 HIS A O 1
ATOM 724 N N . LEU A 1 96 ? 6.878 -4.458 -9.101 1.00 90.62 96 LEU A N 1
ATOM 725 C CA . LEU A 1 96 ? 5.563 -4.696 -9.681 1.00 90.62 96 LEU A CA 1
ATOM 726 C C . LEU A 1 96 ? 4.747 -5.541 -8.710 1.00 90.62 96 LEU A C 1
ATOM 728 O O . LEU A 1 96 ? 5.276 -6.439 -8.050 1.00 90.62 96 LEU A O 1
ATOM 732 N N . TYR A 1 97 ? 3.460 -5.237 -8.642 1.00 93.31 97 TYR A N 1
ATOM 733 C CA . TYR A 1 97 ? 2.502 -5.914 -7.785 1.00 93.31 97 TYR A CA 1
ATOM 734 C C . TYR A 1 97 ? 1.322 -6.348 -8.648 1.00 93.31 97 TYR A C 1
ATOM 736 O O . TYR A 1 97 ? 0.835 -5.555 -9.452 1.00 93.31 97 TYR A O 1
ATOM 744 N N . ALA A 1 98 ? 0.892 -7.597 -8.505 1.00 93.94 98 ALA A N 1
ATOM 745 C CA . ALA A 1 98 ? -0.209 -8.161 -9.276 1.00 93.94 98 ALA A CA 1
ATOM 746 C C . ALA A 1 98 ? -0.988 -9.193 -8.455 1.00 93.94 98 ALA A C 1
ATOM 748 O O . ALA A 1 98 ? -0.414 -9.911 -7.639 1.00 93.94 98 ALA A O 1
ATOM 749 N N . ASN A 1 99 ? -2.288 -9.324 -8.717 1.00 95.06 99 ASN A N 1
ATOM 750 C CA . ASN A 1 99 ? -3.187 -10.259 -8.036 1.00 95.06 99 ASN A CA 1
ATOM 751 C C . ASN A 1 99 ? -3.205 -10.090 -6.504 1.00 95.06 99 ASN A C 1
ATOM 753 O O . ASN A 1 99 ? -3.292 -11.073 -5.762 1.00 95.06 99 ASN A O 1
ATOM 757 N N . MET A 1 100 ? -3.103 -8.851 -6.030 1.00 96.38 100 MET A N 1
ATOM 758 C CA . MET A 1 100 ? -3.115 -8.483 -4.623 1.00 96.38 100 MET A CA 1
ATOM 759 C C . MET A 1 100 ? -4.510 -8.694 -4.023 1.00 96.38 100 MET A C 1
ATOM 761 O O . MET A 1 100 ? -5.529 -8.267 -4.561 1.00 96.38 100 MET A O 1
ATOM 765 N N . ARG A 1 101 ? -4.566 -9.353 -2.867 1.00 95.94 101 ARG A N 1
ATOM 766 C CA . ARG A 1 101 ? -5.790 -9.689 -2.137 1.00 95.94 101 ARG A CA 1
ATOM 767 C C . ARG A 1 101 ? -5.600 -9.416 -0.656 1.00 95.94 101 ARG A C 1
ATOM 769 O O . ARG A 1 101 ? -4.716 -9.985 -0.018 1.00 95.94 101 ARG A O 1
ATOM 776 N N . VAL A 1 102 ? -6.467 -8.578 -0.100 1.00 96.88 102 VAL A N 1
ATOM 777 C CA . VAL A 1 102 ? -6.571 -8.372 1.349 1.00 96.88 102 VAL A CA 1
ATOM 778 C C . VAL A 1 102 ? -7.428 -9.492 1.928 1.00 96.88 102 VAL A C 1
ATOM 780 O O . VAL A 1 102 ? -8.573 -9.654 1.508 1.00 96.88 102 VAL A O 1
ATOM 783 N N . LEU A 1 103 ? -6.869 -10.267 2.857 1.00 95.25 103 LEU A N 1
ATOM 784 C CA . LEU A 1 103 ? -7.518 -11.458 3.404 1.00 95.25 103 LEU A CA 1
ATOM 785 C C . LEU A 1 103 ? -8.272 -11.140 4.696 1.00 95.25 103 LEU A C 1
ATOM 787 O O . LEU A 1 103 ? -9.498 -11.157 4.718 1.00 95.25 103 LEU A O 1
ATOM 791 N N . GLU A 1 104 ? -7.543 -10.832 5.766 1.00 95.25 104 GLU A N 1
ATOM 792 C CA . GLU A 1 104 ? -8.112 -10.690 7.108 1.00 95.25 104 GLU A CA 1
ATOM 793 C C . GLU A 1 104 ? -7.269 -9.773 7.997 1.00 95.25 104 GLU A C 1
ATOM 795 O O . GLU A 1 104 ? -6.097 -9.506 7.713 1.00 95.25 104 GLU A O 1
ATOM 800 N N . VAL A 1 105 ? -7.870 -9.320 9.099 1.00 95.69 105 VAL A N 1
ATOM 801 C CA . VAL A 1 105 ? -7.140 -8.725 10.223 1.00 95.69 105 VAL A CA 1
ATOM 802 C C . VAL A 1 105 ? -6.497 -9.853 11.019 1.00 95.69 105 VAL A C 1
ATOM 804 O O . VAL A 1 105 ? -7.181 -10.779 11.441 1.00 95.69 105 VAL A O 1
ATOM 807 N N . VAL A 1 106 ? -5.184 -9.774 11.227 1.00 96.56 106 VAL A N 1
ATOM 808 C CA . VAL A 1 106 ? -4.423 -10.779 11.990 1.00 96.56 106 VAL A CA 1
ATOM 809 C C . VAL A 1 106 ? -4.132 -10.350 13.420 1.00 96.56 106 VAL A C 1
ATOM 811 O O . VAL A 1 106 ? -3.714 -11.173 14.229 1.00 96.56 106 VAL A O 1
ATOM 814 N N . GLY A 1 107 ? -4.344 -9.077 13.742 1.00 91.69 107 GLY A N 1
ATOM 815 C CA . GLY A 1 107 ? -4.214 -8.578 15.100 1.00 91.69 107 GLY A CA 1
ATOM 816 C C . GLY A 1 107 ? -4.279 -7.063 15.180 1.00 91.69 107 GLY A C 1
ATOM 817 O O . GLY A 1 107 ? -4.175 -6.356 14.176 1.00 91.69 107 GLY A O 1
ATOM 818 N N . GLU A 1 108 ? -4.401 -6.584 16.407 1.00 93.00 108 GLU A N 1
ATOM 819 C CA . GLU A 1 108 ? -4.275 -5.180 16.766 1.00 93.00 108 GLU A CA 1
ATOM 820 C C . GLU A 1 108 ? -3.187 -5.057 17.828 1.00 93.00 108 GLU A C 1
ATOM 822 O O . GLU A 1 108 ? -3.101 -5.883 18.741 1.00 93.00 108 GLU A O 1
ATOM 827 N N . LYS A 1 109 ? -2.330 -4.048 17.700 1.00 87.81 109 LYS A N 1
ATOM 828 C CA . LYS A 1 109 ? -1.332 -3.735 18.720 1.00 87.81 109 LYS A CA 1
ATOM 829 C C . LYS A 1 109 ? -1.121 -2.236 18.766 1.00 87.81 109 LYS A C 1
ATOM 831 O O . LYS A 1 109 ? -0.890 -1.623 17.725 1.00 87.81 109 LYS A O 1
ATOM 836 N N . ASP A 1 110 ? -1.161 -1.687 19.976 1.00 85.62 110 ASP A N 1
ATOM 837 C CA . ASP A 1 110 ? -1.022 -0.257 20.227 1.00 85.62 110 ASP A CA 1
ATOM 838 C C . ASP A 1 110 ? -2.003 0.519 19.333 1.00 85.62 110 ASP A C 1
ATOM 840 O O . ASP A 1 110 ? -3.217 0.292 19.387 1.00 85.62 110 ASP A O 1
ATOM 844 N N . ASP A 1 111 ? -1.470 1.351 18.434 1.00 81.75 111 ASP A N 1
ATOM 845 C CA . ASP A 1 111 ? -2.241 2.150 17.495 1.00 81.75 111 ASP A CA 1
ATOM 846 C C . ASP A 1 111 ? -2.367 1.589 16.065 1.00 81.75 111 ASP A C 1
ATOM 848 O O . ASP A 1 111 ? -2.820 2.274 15.146 1.00 81.75 111 ASP A O 1
ATOM 852 N N . LEU A 1 112 ? -2.049 0.304 15.882 1.00 84.50 112 LEU A N 1
ATOM 853 C CA . LEU A 1 112 ? -1.976 -0.344 14.575 1.00 84.50 112 LEU A CA 1
ATOM 854 C C . LEU A 1 112 ? -2.933 -1.535 14.440 1.00 84.50 112 LEU A C 1
ATOM 856 O O . LEU A 1 112 ? -3.137 -2.314 15.372 1.00 84.50 112 LEU A O 1
ATOM 860 N N . ILE A 1 113 ? -3.481 -1.690 13.233 1.00 90.00 113 ILE A N 1
ATOM 861 C CA . ILE A 1 113 ? -4.220 -2.878 12.788 1.00 90.00 113 ILE A CA 1
ATOM 862 C C . ILE A 1 113 ? -3.343 -3.600 11.768 1.00 90.00 113 ILE A C 1
ATOM 864 O O . ILE A 1 113 ? -2.925 -3.010 10.770 1.00 90.00 113 ILE A O 1
ATOM 868 N N . PHE A 1 114 ? -3.072 -4.877 12.012 1.00 90.25 114 PHE A N 1
ATOM 869 C CA . PHE A 1 114 ? -2.247 -5.714 11.150 1.00 90.25 114 PHE A CA 1
ATOM 870 C C . PHE A 1 114 ? -3.137 -6.542 10.233 1.00 90.25 114 PHE A C 1
ATOM 872 O O . PHE A 1 114 ? -4.087 -7.191 10.673 1.00 90.25 114 PHE A O 1
ATOM 879 N N . LEU A 1 115 ? -2.810 -6.539 8.945 1.00 94.25 115 LEU A N 1
ATOM 880 C CA . LEU A 1 115 ? -3.593 -7.190 7.901 1.00 94.25 115 LEU A CA 1
ATOM 881 C C . LEU A 1 115 ? -2.758 -8.261 7.208 1.00 94.25 115 LEU A C 1
ATOM 883 O O . LEU A 1 115 ? -1.577 -8.048 6.927 1.00 94.25 115 LEU A O 1
ATOM 887 N N . ARG A 1 116 ? -3.383 -9.389 6.869 1.00 95.94 116 ARG A N 1
ATOM 888 C CA . ARG A 1 116 ? -2.796 -10.367 5.953 1.00 95.94 116 ARG A CA 1
ATOM 889 C C . ARG A 1 116 ? -3.157 -10.010 4.520 1.00 95.94 116 ARG A C 1
ATOM 891 O O . ARG A 1 116 ? -4.330 -9.846 4.185 1.00 95.94 116 ARG A O 1
ATOM 898 N N . VAL A 1 117 ? -2.139 -9.943 3.672 1.00 96.38 117 VAL A N 1
ATOM 899 C CA . VAL A 1 117 ? -2.269 -9.666 2.242 1.00 96.38 117 VAL A CA 1
ATOM 900 C C . VAL A 1 117 ? -1.533 -10.756 1.473 1.00 96.38 117 VAL A C 1
ATOM 902 O O . VAL A 1 117 ? -0.427 -11.135 1.849 1.00 96.38 117 VAL A O 1
ATOM 905 N N . ALA A 1 118 ? -2.146 -11.256 0.406 1.00 96.00 118 ALA A N 1
ATOM 906 C CA . ALA A 1 118 ? -1.529 -12.173 -0.546 1.00 96.00 118 ALA A CA 1
ATOM 907 C C . ALA A 1 118 ? -1.433 -11.511 -1.923 1.00 96.00 118 ALA A C 1
ATOM 909 O O . ALA A 1 118 ? -2.255 -10.664 -2.249 1.00 96.00 118 ALA A O 1
ATOM 910 N N . GLY A 1 119 ? -0.454 -11.894 -2.735 1.00 94.31 119 GLY A N 1
ATOM 911 C CA . GLY A 1 119 ? -0.324 -11.417 -4.109 1.00 94.31 119 GLY A CA 1
ATOM 912 C C . GLY A 1 119 ? 1.051 -11.710 -4.689 1.00 94.31 119 GLY A C 1
ATOM 913 O O . GLY A 1 119 ? 1.933 -12.219 -3.995 1.00 94.31 119 GLY A O 1
ATOM 914 N N . LEU A 1 120 ? 1.221 -11.405 -5.970 1.00 93.81 120 LEU A N 1
ATOM 915 C CA . LEU A 1 120 ? 2.489 -11.529 -6.668 1.00 93.81 120 LEU A CA 1
ATOM 916 C C . LEU A 1 120 ? 3.272 -10.227 -6.531 1.00 93.81 120 LEU A C 1
ATOM 918 O O . LEU A 1 120 ? 2.817 -9.158 -6.936 1.00 93.81 120 LEU A O 1
ATOM 922 N N . TRP A 1 121 ? 4.480 -10.342 -6.000 1.00 91.56 121 TRP A N 1
ATOM 923 C CA . TRP A 1 121 ? 5.460 -9.269 -5.955 1.00 91.56 121 TRP A CA 1
ATOM 924 C C . TRP A 1 121 ? 6.625 -9.637 -6.865 1.00 91.56 121 TRP A C 1
ATOM 926 O O . TRP A 1 121 ? 7.175 -10.729 -6.754 1.00 91.56 121 TRP A O 1
ATOM 936 N N . THR A 1 122 ? 6.981 -8.744 -7.786 1.00 88.81 122 THR A N 1
ATOM 937 C CA . THR A 1 122 ? 8.068 -8.961 -8.748 1.00 88.81 122 THR A CA 1
ATOM 938 C C . THR A 1 122 ? 9.045 -7.787 -8.708 1.00 88.81 122 THR A C 1
ATOM 940 O O . THR A 1 122 ? 8.628 -6.639 -8.896 1.00 88.81 122 THR A O 1
ATOM 943 N N . PRO A 1 123 ? 10.348 -8.022 -8.491 1.00 88.69 123 PRO A N 1
ATOM 944 C CA . PRO A 1 123 ? 11.362 -6.991 -8.673 1.00 88.69 123 PRO A CA 1
ATOM 945 C C . PRO A 1 123 ? 11.370 -6.461 -10.116 1.00 88.69 123 PRO A C 1
ATOM 947 O O . PRO A 1 123 ? 11.377 -7.221 -11.076 1.00 88.69 123 PRO A O 1
ATOM 950 N N . ASN A 1 124 ? 11.415 -5.142 -10.278 1.00 85.69 124 ASN A N 1
ATOM 951 C CA . ASN A 1 124 ? 11.510 -4.440 -11.560 1.00 85.69 124 ASN A CA 1
ATOM 952 C C . ASN A 1 124 ? 12.763 -3.563 -11.587 1.00 85.69 124 ASN A C 1
ATOM 954 O O . ASN A 1 124 ? 12.712 -2.347 -11.778 1.00 85.69 124 ASN A O 1
ATOM 958 N N . THR A 1 125 ? 13.907 -4.193 -11.343 1.00 82.19 125 THR A N 1
ATOM 959 C CA . THR A 1 125 ? 15.214 -3.574 -11.549 1.00 82.19 125 THR A CA 1
ATOM 960 C C . THR A 1 125 ? 15.803 -4.030 -12.888 1.00 82.19 125 THR A C 1
ATOM 962 O O . THR A 1 125 ? 15.443 -5.102 -13.385 1.00 82.19 125 THR A O 1
ATOM 965 N N . PRO A 1 126 ? 16.713 -3.254 -13.503 1.00 76.75 126 PRO A N 1
ATOM 966 C CA . PRO A 1 126 ? 17.423 -3.689 -14.708 1.00 76.75 126 PRO A CA 1
ATOM 967 C C . PRO A 1 126 ? 18.149 -5.034 -14.539 1.00 76.75 126 PRO A C 1
ATOM 969 O O . PRO A 1 126 ? 18.315 -5.780 -15.497 1.00 76.75 126 PRO A O 1
ATOM 972 N N . GLU A 1 127 ? 18.589 -5.363 -13.325 1.00 74.81 127 GLU A N 1
ATOM 973 C CA . GLU A 1 127 ? 19.217 -6.641 -12.972 1.00 74.81 127 GLU A CA 1
ATOM 974 C C . GLU A 1 127 ? 18.200 -7.783 -12.964 1.00 74.81 127 GLU A C 1
ATOM 976 O O . GLU A 1 127 ? 18.479 -8.835 -13.526 1.00 74.81 127 GLU A O 1
ATOM 981 N N . ALA A 1 128 ? 17.005 -7.564 -12.405 1.00 67.25 128 ALA A N 1
ATOM 982 C CA . ALA A 1 128 ? 15.947 -8.573 -12.372 1.00 67.25 128 ALA A CA 1
ATOM 983 C C . ALA A 1 128 ? 15.465 -8.968 -13.777 1.00 67.25 128 ALA A C 1
ATOM 985 O O . ALA A 1 128 ? 15.040 -10.093 -13.985 1.00 67.25 128 ALA A O 1
ATOM 986 N N . ARG A 1 129 ? 15.590 -8.073 -14.766 1.00 66.25 129 ARG A N 1
ATOM 987 C CA . ARG A 1 129 ? 15.277 -8.379 -16.175 1.00 66.25 129 ARG A CA 1
ATOM 988 C C . ARG A 1 129 ? 16.318 -9.263 -16.865 1.00 66.25 129 ARG A C 1
ATOM 990 O O . ARG A 1 129 ? 16.058 -9.744 -17.961 1.00 66.25 129 ARG A O 1
ATOM 997 N N . ARG A 1 130 ? 17.511 -9.414 -16.279 1.00 68.62 130 ARG A N 1
ATOM 998 C CA . ARG A 1 130 ? 18.631 -10.179 -16.857 1.00 68.62 130 ARG A CA 1
ATOM 999 C C . ARG A 1 130 ? 18.680 -11.625 -16.379 1.00 68.62 130 ARG A C 1
ATOM 1001 O O . ARG A 1 130 ? 19.458 -12.403 -16.920 1.00 68.62 130 ARG A O 1
ATOM 1008 N N . VAL A 1 131 ? 17.883 -11.970 -15.375 1.00 64.00 131 VAL A N 1
ATOM 1009 C CA . VAL A 1 131 ? 17.829 -13.307 -14.795 1.00 64.00 131 VAL A CA 1
ATOM 1010 C C . VAL A 1 131 ? 16.390 -13.778 -14.949 1.00 64.00 131 VAL A C 1
ATOM 1012 O O . VAL A 1 131 ? 15.486 -13.123 -14.436 1.00 64.00 131 VAL A O 1
ATOM 1015 N N . GLU A 1 132 ? 16.153 -14.869 -15.680 1.00 60.97 132 GLU A N 1
ATOM 1016 C CA . GLU A 1 132 ? 14.873 -15.574 -15.568 1.00 60.97 132 GLU A CA 1
ATOM 1017 C C . GLU A 1 132 ? 14.797 -16.117 -14.142 1.00 60.97 132 GLU A C 1
ATOM 1019 O O . GLU A 1 132 ? 15.429 -17.114 -13.810 1.00 60.97 132 GLU A O 1
ATOM 1024 N N . LEU A 1 133 ? 14.098 -15.388 -13.276 1.00 63.91 133 LEU A N 1
ATOM 1025 C CA . LEU A 1 133 ? 13.835 -15.825 -11.916 1.00 63.91 133 LEU A CA 1
ATOM 1026 C C . LEU A 1 133 ? 12.597 -16.711 -11.938 1.00 63.91 133 LEU A C 1
ATOM 1028 O O . LEU A 1 133 ? 11.538 -16.306 -12.430 1.00 63.91 133 LEU A O 1
ATOM 1032 N N . GLY A 1 134 ? 12.726 -17.913 -11.384 1.00 58.22 134 GLY A N 1
ATOM 1033 C CA . GLY A 1 134 ? 11.578 -18.755 -11.100 1.00 58.22 134 GLY A CA 1
ATOM 1034 C C . GLY A 1 134 ? 10.642 -18.089 -10.078 1.00 58.22 134 GL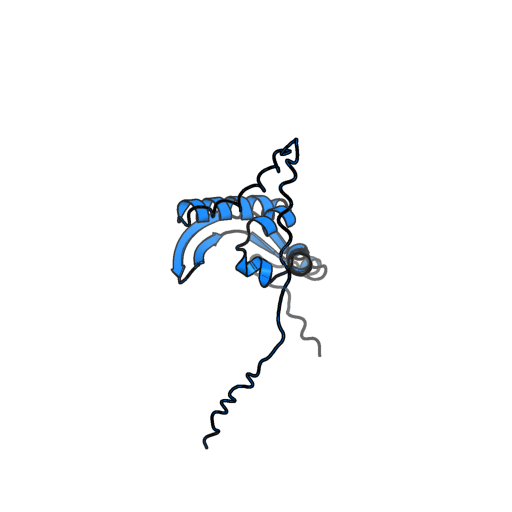Y A C 1
ATOM 1035 O O . GLY A 1 134 ? 11.051 -17.191 -9.331 1.00 58.22 134 GLY A O 1
ATOM 1036 N N . PRO A 1 135 ? 9.366 -18.508 -9.997 1.00 53.66 135 PRO A N 1
ATOM 1037 C CA . PRO A 1 135 ? 8.444 -18.001 -8.985 1.00 53.66 135 PRO A CA 1
ATOM 1038 C C . PRO A 1 135 ? 9.019 -18.152 -7.566 1.00 53.66 135 PRO A C 1
ATOM 1040 O O . PRO A 1 135 ? 9.302 -19.260 -7.121 1.00 53.66 135 PRO A O 1
ATOM 1043 N N . GLY A 1 136 ? 9.167 -17.038 -6.843 1.00 63.12 136 GLY A N 1
ATOM 1044 C CA . GLY A 1 136 ? 9.690 -17.016 -5.469 1.00 63.12 136 GLY A CA 1
ATOM 1045 C C . GLY A 1 136 ? 11.207 -16.839 -5.344 1.00 63.12 136 GLY A C 1
ATOM 1046 O O . GLY A 1 136 ? 11.703 -16.705 -4.225 1.00 63.12 136 GLY A O 1
ATOM 1047 N N . GLU A 1 137 ? 11.948 -16.779 -6.451 1.00 62.94 137 GLU A N 1
ATOM 1048 C CA . GLU A 1 137 ? 13.384 -16.503 -6.422 1.00 62.94 137 GLU A CA 1
ATOM 1049 C C . GLU A 1 137 ? 13.673 -15.002 -6.303 1.00 62.94 137 GLU A C 1
ATOM 1051 O O . GLU A 1 137 ? 12.975 -14.148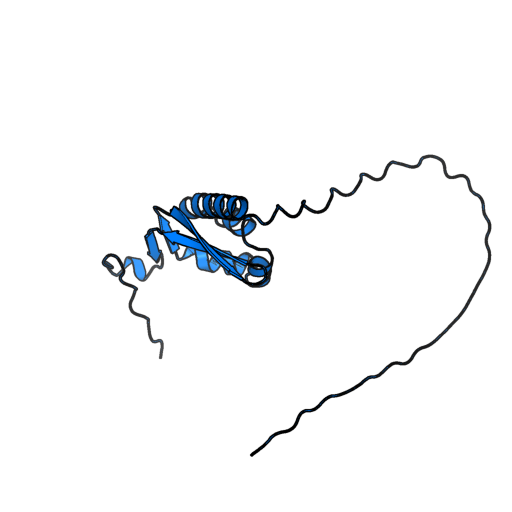 -6.853 1.00 62.94 137 GLU A O 1
ATOM 1056 N N . SER A 1 138 ? 14.726 -14.667 -5.558 1.00 61.16 138 SER A N 1
ATOM 1057 C CA . SER A 1 138 ? 15.244 -13.300 -5.464 1.00 61.16 138 SER A CA 1
ATOM 1058 C C . SER A 1 138 ? 16.529 -13.177 -6.281 1.00 61.16 138 SER A C 1
ATOM 1060 O O . SER A 1 138 ? 17.313 -14.129 -6.299 1.00 61.16 138 SER A O 1
ATOM 1062 N N . PRO A 1 139 ? 16.796 -12.015 -6.914 1.00 60.47 139 PRO A N 1
ATOM 1063 C CA . PRO A 1 139 ? 18.065 -11.790 -7.591 1.00 60.47 139 PRO A CA 1
ATOM 1064 C C . PRO A 1 139 ? 19.242 -12.044 -6.636 1.00 60.47 139 PRO A C 1
ATOM 1066 O O . PRO A 1 139 ? 19.130 -11.726 -5.443 1.00 60.47 139 PRO A O 1
ATOM 1069 N N . PRO A 1 140 ? 20.381 -12.560 -7.134 1.00 61.28 140 PRO A N 1
ATOM 1070 C CA . PRO A 1 140 ? 21.572 -12.710 -6.314 1.00 61.28 140 PRO A CA 1
ATOM 1071 C C . PRO A 1 140 ? 21.940 -11.356 -5.700 1.00 61.28 140 PRO A C 1
ATOM 1073 O O . PRO A 1 140 ? 22.009 -10.329 -6.380 1.00 61.28 140 PRO A O 1
ATOM 1076 N N . ARG A 1 141 ? 22.127 -11.341 -4.377 1.00 57.22 141 ARG A N 1
ATOM 1077 C CA . ARG A 1 141 ? 22.520 -10.138 -3.644 1.00 57.22 141 ARG A CA 1
ATOM 1078 C C . ARG A 1 141 ? 23.945 -9.804 -4.068 1.00 57.22 141 ARG A C 1
ATOM 1080 O O . ARG A 1 141 ? 24.869 -10.497 -3.658 1.00 57.22 141 ARG A O 1
ATOM 1087 N N . ASN A 1 142 ? 24.124 -8.766 -4.882 1.00 53.88 142 ASN A N 1
ATOM 1088 C CA . ASN A 1 142 ? 25.459 -8.279 -5.212 1.00 53.88 142 ASN A CA 1
ATOM 1089 C C . ASN A 1 142 ? 26.151 -7.857 -3.909 1.00 53.88 142 ASN A C 1
ATOM 1091 O O . ASN A 1 142 ? 25.827 -6.826 -3.320 1.00 53.88 142 ASN A O 1
ATOM 1095 N N . SER A 1 143 ? 27.073 -8.691 -3.435 1.00 44.44 143 SER A N 1
ATOM 1096 C CA . SER A 1 143 ? 28.057 -8.331 -2.428 1.00 44.44 143 SER A CA 1
ATOM 1097 C C . SER A 1 143 ? 29.067 -7.415 -3.105 1.00 44.44 143 SER A C 1
ATOM 1099 O O . SER A 1 143 ? 30.045 -7.881 -3.687 1.00 44.44 143 SER A O 1
ATOM 1101 N N . SER A 1 144 ? 28.783 -6.116 -3.099 1.00 43.97 144 SER A N 1
ATOM 1102 C CA . SER A 1 144 ? 29.790 -5.111 -3.418 1.00 43.97 144 SER A CA 1
ATOM 1103 C C . SER A 1 144 ? 30.887 -5.204 -2.358 1.00 43.97 144 SER A C 1
ATOM 1105 O O . SER A 1 144 ? 30.621 -4.944 -1.182 1.00 43.97 144 SER A O 1
ATOM 1107 N N . GLY A 1 145 ? 32.068 -5.661 -2.777 1.00 35.69 145 GLY A N 1
ATOM 1108 C CA . GLY A 1 145 ? 33.322 -5.418 -2.066 1.00 35.69 145 GLY A CA 1
ATOM 1109 C C . GLY A 1 145 ? 33.775 -3.973 -2.212 1.00 35.69 145 GLY A C 1
ATOM 1110 O O . GLY A 1 145 ? 33.206 -3.257 -3.071 1.00 35.69 145 GLY A O 1
#

Sequence (145 aa):
MSRPLVASRFVLFALASAASFAGCHEAADPARVPTPAVAGAPAQAARTHAAALERARQYWASAEKGDWIATYDLLAPELQREQPAPVYLQQKKKHLYANMRVLEVVGEKDDLIFLRVAGLWTPNTPEARRVELGPGESPPRNSSG

pLDDT: mean 73.95, std 21.16, range [34.75, 97.0]

Secondary structure (DSSP, 8-state):
----------------------------------PPPPPP--------HHHHHHHHHHHHHHHHTT-HHHHHHTS-HHHHHHS-HHHHHHHHTTEEEEEEEEEEEEEEETTEEEEEEEEEEEE-STTGGGS-PPTT---------